Protein AF-A0A3R9DZH4-F1 (afdb_monomer_lite)

Sequence (50 aa):
MCAESLLKDIENCRKEMVELAAKTSLSNQRVVDISTRLDHLLNKYYHLSS

InterPro domains:
  IPR018540 Aspartyl-phosphate phosphatase Spo0E-like [PF09388] (6-47)
  IPR036638 Helix-loop-helix DNA-binding domain superfamily [G3DSA:4.10.280.10] (1-50)
  IPR037208 Aspartyl-phosphate phosphatase Spo0E-like superfamily [SSF140500] (2-48)

Secondary structure (DSSP, 8-state):
--HHHHHHHHHHHHHHHHHHHHHS-TT-HHHHHHHHHHHHHHHHHHHHH-

Foldseek 3Di:
DDLVVLVVVLVVLVVVLVVCVVVDPCPPPSNVVSVVVSVVSVVVSVVVVD

pLDDT: mean 83.67, std 7.85, range [52.31, 90.25]

Structure (mmCIF, N/CA/C/O backbone):
data_AF-A0A3R9DZH4-F1
#
_entry.id   AF-A0A3R9DZH4-F1
#
loop_
_atom_site.group_PDB
_atom_site.id
_atom_site.type_symbol
_atom_site.label_atom_id
_atom_site.label_alt_id
_atom_site.label_comp_id
_atom_site.label_asym_id
_atom_site.label_entity_id
_atom_site.label_seq_id
_atom_site.pdbx_PDB_ins_code
_atom_site.Cartn_x
_atom_site.Cartn_y
_atom_site.Cartn_z
_atom_site.occupancy
_atom_site.B_iso_or_equiv
_atom_site.auth_seq_id
_atom_site.auth_comp_id
_atom_site.auth_asym_id
_atom_site.auth_atom_id
_atom_site.pdbx_PDB_model_num
ATOM 1 N N . MET A 1 1 ? 8.359 5.923 -16.833 1.00 52.31 1 MET A N 1
ATOM 2 C CA . MET A 1 1 ? 8.212 5.958 -15.361 1.00 52.31 1 MET A CA 1
ATOM 3 C C . MET A 1 1 ? 9.336 5.118 -14.796 1.00 52.31 1 MET A C 1
ATOM 5 O O . MET A 1 1 ? 9.484 3.992 -15.249 1.00 52.31 1 MET A O 1
ATOM 9 N N . CYS A 1 2 ? 10.163 5.665 -13.908 1.00 67.56 2 CYS A N 1
ATOM 10 C CA . CYS A 1 2 ? 11.284 4.918 -13.342 1.00 67.56 2 CYS A CA 1
ATOM 11 C C . CYS A 1 2 ? 10.777 3.955 -12.261 1.00 67.56 2 CYS A C 1
ATOM 13 O O . CYS A 1 2 ? 9.888 4.307 -11.483 1.00 67.56 2 CYS A O 1
ATOM 15 N N . ALA A 1 3 ? 11.355 2.756 -12.217 1.00 74.81 3 ALA A N 1
ATOM 16 C CA . ALA A 1 3 ? 11.054 1.709 -11.239 1.00 74.81 3 ALA A CA 1
ATOM 17 C C . ALA A 1 3 ? 11.136 2.216 -9.781 1.00 74.81 3 ALA A C 1
ATOM 19 O O . ALA A 1 3 ? 10.352 1.810 -8.927 1.00 74.81 3 ALA A O 1
ATOM 20 N N . GLU A 1 4 ? 12.028 3.175 -9.523 1.00 80.62 4 GLU A N 1
ATOM 21 C CA . GLU A 1 4 ? 12.226 3.818 -8.220 1.00 80.62 4 GLU A CA 1
ATOM 22 C C . GLU A 1 4 ? 11.009 4.611 -7.732 1.00 80.62 4 GLU A C 1
ATOM 24 O O . GLU A 1 4 ? 10.673 4.555 -6.551 1.00 80.62 4 GLU A O 1
ATOM 29 N N . SER A 1 5 ? 10.312 5.328 -8.621 1.00 82.75 5 SER A N 1
ATOM 30 C CA . SER A 1 5 ? 9.099 6.059 -8.234 1.00 82.75 5 SER A CA 1
ATOM 31 C C . SER A 1 5 ? 7.995 5.092 -7.816 1.00 82.75 5 SER A C 1
ATOM 33 O O . SER A 1 5 ? 7.294 5.342 -6.844 1.00 82.75 5 SER A O 1
ATOM 35 N N . LEU A 1 6 ? 7.894 3.954 -8.508 1.00 84.12 6 LEU A N 1
ATOM 36 C CA . LEU A 1 6 ? 6.904 2.932 -8.194 1.00 84.12 6 LEU A CA 1
ATOM 37 C C . LEU A 1 6 ? 7.187 2.253 -6.849 1.00 84.12 6 LEU A C 1
ATOM 39 O O . LEU A 1 6 ? 6.270 2.080 -6.056 1.00 84.12 6 LEU A O 1
ATOM 43 N N . LEU A 1 7 ? 8.451 1.919 -6.569 1.00 85.44 7 LEU A N 1
ATOM 44 C CA . LEU A 1 7 ? 8.868 1.371 -5.273 1.00 85.44 7 LEU A CA 1
ATOM 45 C C . LEU A 1 7 ? 8.546 2.324 -4.124 1.00 85.44 7 LEU A C 1
ATOM 47 O O . LEU A 1 7 ? 8.077 1.889 -3.076 1.00 85.44 7 LEU A O 1
ATOM 51 N N . LYS A 1 8 ? 8.747 3.625 -4.336 1.00 88.50 8 LYS A N 1
ATOM 52 C CA . LYS A 1 8 ? 8.454 4.651 -3.335 1.00 88.50 8 LYS A CA 1
ATOM 53 C C . LYS A 1 8 ? 6.957 4.735 -3.025 1.00 88.50 8 LYS A C 1
ATOM 55 O O . LYS A 1 8 ? 6.583 4.810 -1.856 1.00 88.50 8 LYS A O 1
ATOM 60 N N . ASP A 1 9 ? 6.111 4.658 -4.051 1.00 86.94 9 ASP A N 1
ATOM 61 C CA . ASP A 1 9 ? 4.656 4.566 -3.899 1.00 86.94 9 ASP A CA 1
ATOM 62 C C . ASP A 1 9 ? 4.231 3.267 -3.196 1.00 86.94 9 ASP A C 1
ATOM 64 O O . ASP A 1 9 ? 3.405 3.313 -2.285 1.00 86.94 9 ASP A O 1
ATOM 68 N N . ILE A 1 10 ? 4.827 2.120 -3.554 1.00 88.50 10 ILE A N 1
ATOM 69 C CA . ILE A 1 10 ? 4.572 0.829 -2.892 1.00 88.50 10 ILE A CA 1
ATOM 70 C C . ILE A 1 10 ? 4.910 0.934 -1.405 1.00 88.50 10 ILE A C 1
ATOM 72 O O . ILE A 1 10 ? 4.099 0.580 -0.555 1.00 88.50 10 ILE A O 1
ATOM 76 N N . GLU A 1 11 ? 6.085 1.450 -1.061 1.00 90.06 11 GLU A N 1
ATOM 77 C CA . GLU A 1 11 ? 6.526 1.526 0.328 1.00 90.06 11 GLU A CA 1
ATOM 78 C C . GLU A 1 11 ? 5.665 2.486 1.155 1.00 90.06 11 GLU A C 1
ATOM 80 O O . GLU A 1 11 ? 5.287 2.161 2.284 1.00 90.06 11 GLU A O 1
ATOM 85 N N . ASN A 1 12 ? 5.268 3.623 0.574 1.00 89.56 12 ASN A N 1
ATOM 86 C CA . ASN A 1 12 ? 4.359 4.562 1.225 1.00 89.56 12 ASN A CA 1
ATOM 87 C C . ASN A 1 12 ? 2.984 3.929 1.473 1.00 89.56 12 ASN A C 1
ATOM 89 O O . ASN A 1 12 ? 2.465 3.981 2.586 1.00 89.56 12 ASN A O 1
ATOM 93 N N . CYS A 1 13 ? 2.433 3.258 0.461 1.00 87.69 13 CYS A N 1
ATOM 94 C CA . CYS A 1 13 ? 1.144 2.580 0.536 1.00 87.69 13 CYS A CA 1
ATOM 95 C C . CYS A 1 13 ? 1.179 1.428 1.561 1.00 87.69 13 CYS A C 1
ATOM 97 O O . CYS A 1 13 ? 0.249 1.254 2.348 1.00 87.69 13 CYS A O 1
ATOM 99 N N . ARG A 1 14 ? 2.300 0.702 1.650 1.00 88.00 14 ARG A N 1
ATOM 100 C CA . ARG A 1 14 ? 2.507 -0.370 2.633 1.00 88.00 14 ARG A CA 1
ATOM 1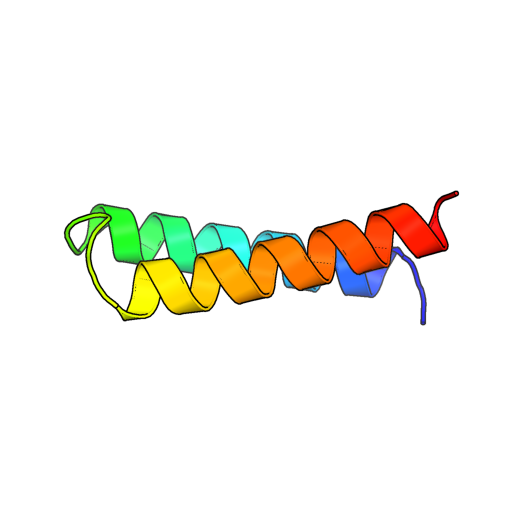01 C C . ARG A 1 14 ? 2.591 0.175 4.055 1.00 88.00 14 ARG A C 1
ATOM 103 O O . ARG A 1 14 ? 2.029 -0.420 4.971 1.00 88.00 14 ARG A O 1
ATOM 110 N N . LYS A 1 15 ? 3.270 1.307 4.246 1.00 90.06 15 LYS A N 1
ATOM 111 C CA . LYS A 1 15 ? 3.369 1.980 5.544 1.00 90.06 15 LYS A CA 1
ATOM 112 C C . LYS A 1 15 ? 2.001 2.469 6.015 1.00 90.06 15 LYS A C 1
ATOM 114 O O . LYS A 1 15 ? 1.624 2.197 7.150 1.00 90.06 15 LYS A O 1
ATOM 119 N N . GLU A 1 16 ? 1.231 3.082 5.120 1.00 87.94 16 GLU A N 1
ATOM 120 C CA . GLU A 1 16 ? -0.136 3.526 5.395 1.00 87.94 16 GLU A CA 1
ATOM 121 C C . GLU A 1 16 ? -1.049 2.348 5.764 1.00 87.94 16 GLU A C 1
ATOM 123 O O . GLU A 1 16 ? -1.771 2.419 6.757 1.00 87.94 16 GLU A O 1
ATOM 128 N N . MET A 1 17 ? -0.951 1.229 5.034 1.00 87.44 17 MET A N 1
ATOM 129 C CA . MET A 1 17 ? -1.685 -0.003 5.334 1.00 87.44 17 M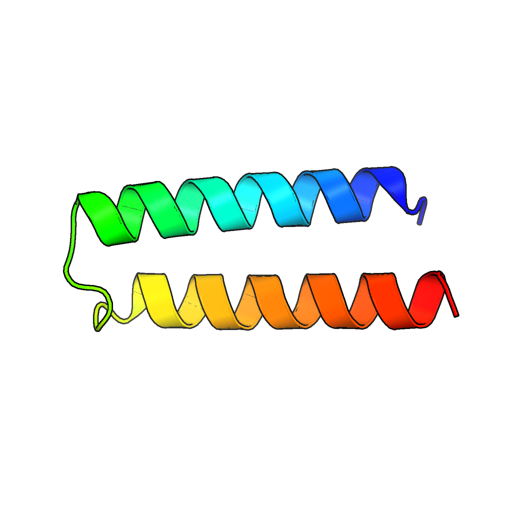ET A CA 1
ATOM 130 C C . MET A 1 17 ? -1.344 -0.539 6.723 1.00 87.44 17 MET A C 1
ATOM 132 O O . MET A 1 17 ? -2.248 -0.887 7.474 1.00 87.44 17 MET A O 1
ATOM 136 N N . VAL A 1 18 ? -0.056 -0.608 7.072 1.00 86.38 18 VAL A N 1
ATOM 137 C CA . VAL A 1 18 ? 0.406 -1.109 8.375 1.00 86.38 18 VAL A CA 1
ATOM 138 C C . VAL A 1 18 ? -0.031 -0.180 9.502 1.00 86.38 18 VAL A C 1
ATOM 140 O O . VAL A 1 18 ? -0.503 -0.660 10.527 1.00 86.38 18 VAL A O 1
ATOM 143 N N . GLU A 1 19 ? 0.055 1.137 9.324 1.00 88.50 19 GLU A N 1
ATOM 144 C CA . GLU A 1 19 ? -0.426 2.094 10.323 1.00 88.50 19 GLU A CA 1
ATOM 145 C C . GLU A 1 19 ? -1.945 2.018 10.511 1.00 88.50 19 GLU A C 1
ATOM 147 O O . GLU A 1 19 ? -2.429 2.059 11.644 1.00 88.50 19 GLU A O 1
ATOM 152 N N . LEU A 1 20 ? -2.712 1.863 9.429 1.00 85.38 20 LEU A N 1
ATOM 153 C CA . LEU A 1 20 ? -4.158 1.668 9.506 1.00 85.38 20 LEU A CA 1
ATOM 154 C C . LEU A 1 20 ? -4.538 0.298 10.066 1.00 85.38 20 LEU A C 1
ATOM 156 O O . LEU A 1 20 ? -5.502 0.215 10.815 1.00 85.38 20 LEU A O 1
ATOM 160 N N . ALA A 1 21 ? -3.798 -0.761 9.763 1.00 83.94 21 ALA A N 1
ATOM 161 C CA . ALA A 1 21 ? -4.014 -2.091 10.331 1.00 83.94 21 ALA A CA 1
ATOM 162 C C . ALA A 1 21 ? -3.566 -2.185 11.799 1.00 83.94 21 ALA A C 1
ATOM 164 O O . ALA A 1 21 ? -4.052 -3.029 12.541 1.00 83.94 21 ALA A O 1
ATOM 165 N N . ALA A 1 22 ? -2.648 -1.320 12.236 1.00 85.56 22 ALA A N 1
ATOM 166 C CA . ALA A 1 22 ? -2.286 -1.188 13.643 1.00 85.56 22 ALA A CA 1
ATOM 167 C C . ALA A 1 22 ? -3.339 -0.388 14.427 1.00 85.56 22 ALA A C 1
ATOM 169 O O . ALA A 1 22 ? -3.595 -0.676 15.593 1.00 85.56 22 ALA A O 1
ATOM 170 N N . LYS A 1 23 ? -3.956 0.620 13.795 1.00 84.44 23 LYS A N 1
ATOM 171 C CA . LYS A 1 23 ? -4.990 1.475 14.409 1.00 84.44 23 LYS A CA 1
ATOM 172 C C . LYS A 1 23 ? -6.411 0.920 14.274 1.00 84.44 23 LYS A C 1
ATOM 174 O O . LYS A 1 23 ? -7.300 1.339 15.008 1.00 84.44 23 LYS A O 1
ATOM 179 N N . THR A 1 24 ? -6.649 0.023 13.324 1.00 79.88 24 THR A N 1
ATOM 180 C CA . THR A 1 24 ? -7.965 -0.534 12.978 1.00 79.88 24 THR A CA 1
ATOM 181 C C . THR A 1 24 ? -7.842 -2.039 12.740 1.00 79.88 24 THR A C 1
ATOM 183 O O . THR A 1 24 ? -6.753 -2.532 12.486 1.00 79.88 24 THR A O 1
ATOM 186 N N . SER A 1 25 ? -8.938 -2.799 12.781 1.00 77.81 25 SER A N 1
ATOM 187 C CA . SER A 1 25 ? -8.882 -4.209 12.361 1.00 77.81 25 SER A CA 1
ATOM 188 C C . SER A 1 25 ? -8.516 -4.343 10.880 1.00 77.81 25 SER A C 1
ATOM 190 O O . SER A 1 25 ? -8.969 -3.553 10.058 1.00 77.81 25 SER A O 1
ATOM 192 N N . LEU A 1 26 ? -7.786 -5.403 10.523 1.00 69.94 26 LEU A N 1
ATOM 193 C CA . LEU A 1 26 ? -7.427 -5.755 9.137 1.00 69.94 26 LEU A CA 1
ATOM 194 C C . LEU A 1 26 ? -8.635 -5.846 8.180 1.00 69.94 26 LEU A C 1
ATOM 196 O O . LEU A 1 26 ? -8.472 -5.695 6.975 1.00 69.94 26 LEU A O 1
ATOM 200 N N . SER A 1 27 ? -9.850 -6.042 8.706 1.00 71.50 27 SER A N 1
ATOM 201 C CA . SER A 1 27 ? -11.107 -6.001 7.940 1.00 71.50 27 SER A CA 1
ATOM 202 C C . SER A 1 27 ? -11.658 -4.592 7.698 1.00 71.50 27 SER A C 1
ATOM 204 O O . SER A 1 27 ? -12.767 -4.448 7.185 1.00 71.50 27 SER A O 1
ATOM 206 N N . ASN A 1 28 ? -10.941 -3.535 8.080 1.00 83.06 28 ASN A N 1
ATOM 207 C CA . ASN A 1 28 ? -11.363 -2.179 7.780 1.00 83.06 28 ASN A CA 1
ATOM 208 C C . ASN A 1 28 ? -11.307 -1.953 6.267 1.00 83.06 28 ASN A C 1
ATOM 210 O O . ASN A 1 28 ? -10.292 -2.207 5.621 1.00 83.06 28 ASN A O 1
ATOM 214 N N . GLN A 1 29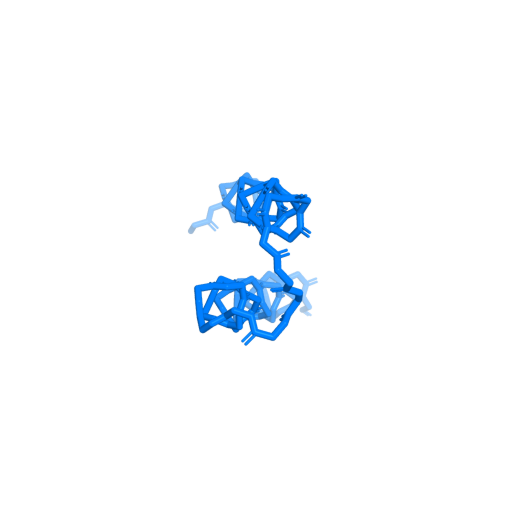 ? -12.393 -1.424 5.713 1.00 85.25 29 GLN A N 1
ATOM 215 C CA . GLN A 1 29 ? -12.541 -1.176 4.280 1.00 85.25 29 GLN A CA 1
ATOM 216 C C . GLN A 1 29 ? -11.391 -0.338 3.698 1.00 85.25 29 GLN A C 1
ATOM 218 O O . GLN A 1 29 ? -10.987 -0.565 2.563 1.00 85.25 29 GLN A O 1
ATOM 223 N N . ARG A 1 30 ? -10.799 0.567 4.494 1.00 82.69 30 ARG A N 1
ATOM 224 C CA . ARG A 1 30 ? -9.610 1.329 4.086 1.00 82.69 30 ARG A CA 1
ATOM 225 C C . ARG A 1 30 ? -8.358 0.466 3.966 1.00 82.69 30 ARG A C 1
ATOM 227 O O . ARG A 1 30 ? -7.591 0.665 3.037 1.00 82.69 30 ARG A O 1
ATOM 234 N N . VAL A 1 31 ? -8.144 -0.487 4.872 1.00 84.50 31 VAL A N 1
ATOM 235 C CA . VAL A 1 31 ? -7.007 -1.420 4.788 1.00 84.50 31 VAL A CA 1
ATOM 236 C C . VAL A 1 31 ? -7.134 -2.279 3.529 1.00 84.50 31 VAL A C 1
ATOM 238 O O . VAL A 1 31 ? -6.146 -2.470 2.830 1.00 84.50 31 VAL A O 1
ATOM 241 N N . VAL A 1 32 ? -8.350 -2.726 3.200 1.00 86.56 32 VAL A N 1
ATOM 242 C CA . VAL A 1 32 ? -8.639 -3.504 1.982 1.00 86.56 32 VAL A CA 1
ATOM 243 C C . VAL A 1 32 ? -8.404 -2.681 0.709 1.00 86.56 32 VAL A C 1
ATOM 245 O O . VAL A 1 32 ? -7.777 -3.175 -0.227 1.00 86.56 32 VAL A O 1
ATOM 248 N N . ASP A 1 33 ? -8.847 -1.422 0.676 1.00 88.25 33 ASP A N 1
ATOM 249 C CA . ASP A 1 33 ? -8.632 -0.515 -0.463 1.00 88.25 33 ASP A CA 1
ATOM 250 C C . ASP A 1 33 ? -7.138 -0.238 -0.698 1.00 88.25 33 ASP A C 1
ATOM 252 O O . ASP A 1 33 ? -6.624 -0.416 -1.804 1.00 88.25 33 ASP A O 1
ATOM 256 N N . ILE A 1 34 ? -6.405 0.079 0.375 1.00 87.19 34 ILE A N 1
ATOM 257 C CA . ILE A 1 34 ? -4.957 0.310 0.328 1.00 87.19 34 ILE A CA 1
ATOM 258 C C . ILE A 1 34 ? -4.222 -0.968 -0.091 1.00 87.19 34 ILE A C 1
ATOM 260 O O . ILE A 1 34 ? -3.321 -0.905 -0.923 1.00 87.19 34 ILE A O 1
ATOM 264 N N . SER A 1 35 ? -4.624 -2.135 0.420 1.00 86.50 35 SER A N 1
ATOM 265 C CA . SER A 1 35 ? -4.031 -3.421 0.041 1.00 86.50 35 SER A CA 1
ATOM 266 C C . SER A 1 35 ? -4.252 -3.735 -1.444 1.00 86.50 35 SER A C 1
ATOM 268 O O . SER A 1 35 ? -3.316 -4.136 -2.130 1.00 86.50 35 SER A O 1
ATOM 270 N N . THR A 1 36 ? -5.445 -3.446 -1.972 1.00 89.94 36 THR A N 1
ATOM 271 C CA . THR A 1 36 ? -5.759 -3.587 -3.405 1.00 89.94 36 THR A CA 1
ATOM 272 C C . THR A 1 36 ? -4.893 -2.663 -4.260 1.00 89.94 36 THR A C 1
ATOM 274 O O . THR A 1 36 ? -4.380 -3.054 -5.308 1.00 89.94 36 THR A O 1
ATOM 277 N N . ARG A 1 37 ? -4.695 -1.422 -3.810 1.00 89.38 37 ARG A N 1
ATOM 278 C CA . ARG A 1 37 ? -3.866 -0.438 -4.511 1.00 89.38 37 ARG A CA 1
ATOM 279 C C . ARG A 1 37 ? -2.384 -0.815 -4.484 1.00 89.38 37 ARG A C 1
ATOM 281 O O . ARG A 1 37 ? -1.704 -0.667 -5.499 1.00 89.38 37 ARG A O 1
ATOM 288 N N . LEU A 1 38 ? -1.909 -1.340 -3.357 1.00 89.25 38 LEU A N 1
ATOM 289 C CA . LEU A 1 38 ? -0.559 -1.866 -3.186 1.00 89.25 38 LEU A CA 1
ATOM 290 C C . LEU A 1 38 ? -0.295 -3.039 -4.136 1.00 89.25 38 LEU A C 1
ATOM 292 O O . LEU A 1 38 ? 0.727 -3.042 -4.818 1.00 89.25 38 LEU A O 1
ATOM 296 N N . ASP A 1 39 ? -1.227 -3.990 -4.213 1.00 90.06 39 ASP A N 1
ATOM 297 C CA . ASP A 1 39 ? -1.155 -5.139 -5.118 1.00 90.06 39 ASP A CA 1
ATOM 298 C C . ASP A 1 39 ? -1.063 -4.694 -6.584 1.00 90.06 39 ASP A C 1
ATOM 300 O O . ASP A 1 39 ? -0.196 -5.145 -7.331 1.00 90.06 39 ASP A O 1
ATOM 304 N N . HIS A 1 40 ? -1.871 -3.708 -6.978 1.00 90.25 40 HIS A N 1
ATOM 305 C CA . HIS A 1 40 ? -1.846 -3.158 -8.332 1.00 90.25 40 HIS A CA 1
ATOM 306 C C . HIS A 1 40 ? -0.502 -2.489 -8.669 1.00 90.25 40 HIS A C 1
ATOM 308 O O . HIS A 1 40 ? 0.018 -2.644 -9.776 1.00 90.25 40 HIS A O 1
ATOM 314 N N . LEU A 1 41 ? 0.076 -1.744 -7.720 1.00 88.12 41 LEU A N 1
ATOM 315 C CA . LEU A 1 41 ? 1.395 -1.127 -7.874 1.00 88.12 41 LEU A CA 1
ATOM 316 C C . LEU A 1 41 ? 2.498 -2.188 -7.968 1.00 88.12 41 LEU A C 1
ATOM 318 O O . LEU A 1 41 ? 3.354 -2.092 -8.844 1.00 88.12 41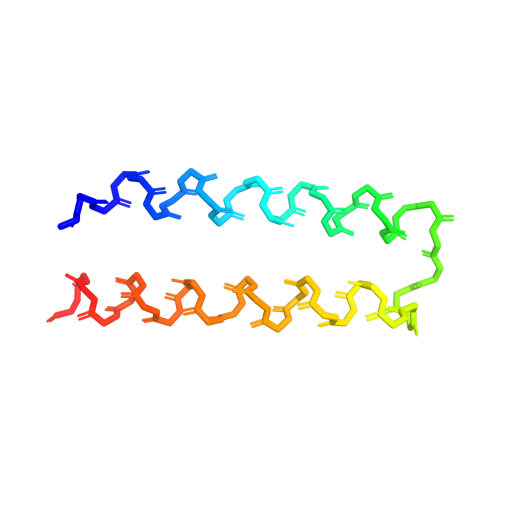 LEU A O 1
ATOM 322 N N . LEU A 1 42 ? 2.452 -3.219 -7.124 1.00 87.31 42 LEU A N 1
ATOM 323 C CA . LEU A 1 42 ? 3.378 -4.355 -7.151 1.00 87.31 42 LEU A CA 1
ATOM 324 C C . LEU A 1 42 ? 3.313 -5.114 -8.473 1.00 87.31 42 LEU A C 1
ATOM 326 O O . LEU A 1 42 ? 4.351 -5.353 -9.083 1.00 87.31 42 LEU A O 1
ATOM 330 N N . ASN A 1 43 ? 2.112 -5.422 -8.960 1.00 89.88 43 ASN A N 1
ATOM 331 C CA . ASN A 1 43 ? 1.919 -6.054 -10.261 1.00 89.88 43 ASN A CA 1
ATOM 332 C C . ASN A 1 43 ? 2.493 -5.190 -11.384 1.00 89.88 43 ASN A C 1
ATOM 334 O O . ASN A 1 43 ? 3.219 -5.676 -12.247 1.00 89.88 43 ASN A O 1
ATOM 338 N N . LYS A 1 44 ? 2.243 -3.880 -11.350 1.00 87.69 44 LYS A N 1
ATOM 339 C CA . LYS A 1 44 ? 2.780 -2.950 -12.347 1.00 87.69 44 LYS A CA 1
ATOM 340 C C . LYS A 1 44 ? 4.308 -2.866 -12.298 1.00 87.69 44 LYS A C 1
ATOM 342 O O . LYS A 1 44 ? 4.934 -2.778 -13.348 1.00 87.69 44 LYS A O 1
ATOM 347 N N . TYR A 1 45 ? 4.908 -2.933 -11.110 1.00 87.25 45 TYR A N 1
ATOM 348 C CA . TYR A 1 45 ? 6.359 -3.042 -10.949 1.00 87.25 45 TYR A CA 1
ATOM 349 C C . TYR A 1 45 ? 6.885 -4.348 -11.538 1.00 87.25 45 TYR A C 1
ATOM 351 O O . TYR A 1 45 ? 7.837 -4.332 -12.310 1.00 87.25 45 TYR A O 1
ATOM 359 N N . TYR A 1 46 ? 6.234 -5.463 -11.211 1.00 85.50 46 TYR A N 1
ATOM 360 C CA . TYR A 1 46 ? 6.610 -6.790 -11.679 1.00 85.50 46 TYR A CA 1
ATOM 361 C C . TYR A 1 46 ? 6.572 -6.873 -13.209 1.00 85.50 46 TYR A C 1
ATOM 363 O O . TYR A 1 46 ? 7.520 -7.344 -13.823 1.00 85.50 46 TYR A O 1
ATOM 371 N N . HIS A 1 47 ? 5.534 -6.309 -13.832 1.00 85.69 47 HIS A N 1
ATOM 372 C CA 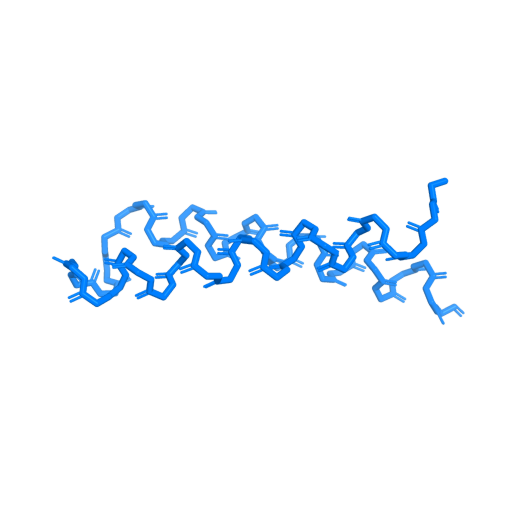. HIS A 1 47 ? 5.417 -6.200 -15.286 1.00 85.69 47 HIS A CA 1
ATOM 373 C C . HIS A 1 47 ? 6.451 -5.274 -15.934 1.00 85.69 47 HIS A C 1
ATOM 375 O O . HIS A 1 47 ? 6.788 -5.474 -17.093 1.00 85.69 47 HIS A O 1
ATOM 381 N N . LEU A 1 48 ?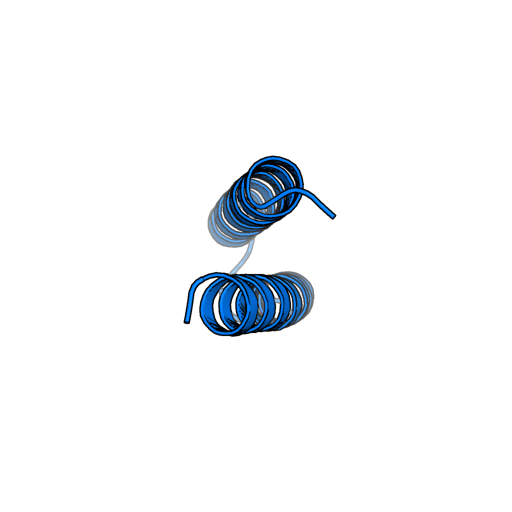 6.920 -4.240 -15.231 1.00 81.25 48 LEU A N 1
ATOM 382 C CA . LEU A 1 48 ? 7.964 -3.336 -15.730 1.00 81.25 48 LEU A CA 1
ATOM 383 C C . LEU A 1 48 ? 9.378 -3.896 -15.530 1.00 81.25 48 LEU A C 1
ATOM 385 O O . LEU A 1 48 ? 10.305 -3.444 -16.197 1.00 81.25 48 LEU A O 1
ATOM 389 N N . SER A 1 49 ? 9.543 -4.817 -14.581 1.00 73.81 49 SER A N 1
ATOM 390 C CA . SER A 1 49 ? 10.814 -5.465 -14.254 1.00 73.81 49 SER A CA 1
ATOM 391 C C . SER A 1 49 ? 10.995 -6.829 -14.937 1.00 73.81 49 SER A C 1
ATOM 393 O O . SER A 1 49 ? 12.074 -7.408 -14.799 1.00 73.81 49 SER A O 1
ATOM 395 N N . SER A 1 50 ? 9.964 -7.338 -15.621 1.00 58.66 50 SER A N 1
ATOM 396 C CA . SER A 1 50 ? 9.973 -8.579 -16.410 1.00 58.66 50 SER A CA 1
ATOM 397 C C . SER A 1 50 ? 10.165 -8.300 -17.893 1.00 58.66 50 SER A C 1
ATOM 399 O O . SER A 1 50 ? 10.645 -9.244 -18.557 1.00 58.66 50 SER A O 1
#

Organism: NCBI:txid285983

Radius of gyration: 11.71 Å; chains: 1; bounding box: 25×15×31 Å